Protein AF-A0A0C2R681-F1 (afdb_monomer_lite)

Structure (mmCIF, N/CA/C/O backbone):
data_AF-A0A0C2R681-F1
#
_entry.id   AF-A0A0C2R681-F1
#
loop_
_atom_site.group_PDB
_atom_site.id
_atom_site.type_symbol
_atom_site.label_atom_id
_atom_site.label_alt_id
_atom_site.label_comp_id
_atom_site.label_asym_id
_atom_site.label_entity_id
_atom_site.label_seq_id
_atom_site.pdbx_PDB_ins_code
_atom_site.Cartn_x
_atom_site.Cartn_y
_atom_site.Cartn_z
_atom_site.occupancy
_atom_site.B_iso_or_equiv
_atom_site.auth_seq_id
_atom_site.auth_comp_id
_atom_site.auth_asym_id
_atom_site.auth_atom_id
_atom_site.pdbx_PDB_model_num
ATOM 1 N N . MET A 1 1 ? -10.247 -1.858 26.050 1.00 58.28 1 MET A N 1
ATOM 2 C CA . MET A 1 1 ? -10.149 -2.094 24.588 1.00 58.28 1 MET A CA 1
ATOM 3 C C . MET A 1 1 ? -11.354 -2.918 24.162 1.00 58.28 1 MET A C 1
ATOM 5 O O . MET A 1 1 ? -11.674 -3.866 24.856 1.00 58.28 1 MET A O 1
ATOM 9 N N . ASN A 1 2 ? -12.060 -2.531 23.099 1.00 82.06 2 ASN A N 1
ATOM 10 C CA . ASN A 1 2 ? -13.277 -3.219 22.654 1.00 82.06 2 ASN A CA 1
ATOM 11 C C . ASN A 1 2 ? -12.881 -4.407 21.751 1.00 82.06 2 ASN A C 1
ATOM 13 O O . ASN A 1 2 ? -12.337 -4.172 20.669 1.00 82.06 2 ASN A O 1
ATOM 17 N N . GLU A 1 3 ? -13.092 -5.653 22.196 1.00 86.56 3 GLU A N 1
ATOM 18 C CA . GLU A 1 3 ? -12.672 -6.888 21.494 1.00 86.56 3 GLU A CA 1
ATOM 19 C C . GLU A 1 3 ? -13.114 -6.926 20.029 1.00 86.56 3 GLU A C 1
ATOM 21 O O . GLU A 1 3 ? -12.353 -7.335 19.152 1.00 86.56 3 GLU A O 1
ATOM 26 N N . TYR A 1 4 ? -14.312 -6.415 19.738 1.00 84.94 4 TYR A N 1
ATOM 27 C CA . TYR A 1 4 ? -14.830 -6.323 18.377 1.00 84.94 4 TYR A CA 1
ATOM 28 C C . TYR A 1 4 ? -13.929 -5.481 17.458 1.00 84.94 4 TYR A C 1
ATOM 30 O O . TYR A 1 4 ? -13.598 -5.890 16.344 1.00 84.94 4 TYR A O 1
ATOM 38 N N . LYS A 1 5 ? -13.452 -4.328 17.946 1.00 83.81 5 LYS A N 1
ATOM 39 C CA . LYS A 1 5 ? -12.541 -3.454 17.187 1.00 83.81 5 LYS A CA 1
ATOM 40 C C . LYS A 1 5 ? -11.175 -4.112 16.984 1.00 83.81 5 LYS A C 1
ATOM 42 O O . LYS A 1 5 ? -10.591 -3.984 15.911 1.00 83.81 5 LYS A O 1
ATOM 47 N N . ALA A 1 6 ? -10.686 -4.843 17.987 1.00 86.50 6 ALA A N 1
ATOM 48 C CA . ALA A 1 6 ? -9.439 -5.597 17.875 1.00 86.50 6 ALA A CA 1
ATOM 49 C C . ALA A 1 6 ? -9.545 -6.718 16.826 1.00 86.50 6 ALA A C 1
ATOM 51 O O . ALA A 1 6 ? -8.633 -6.890 16.017 1.00 86.50 6 ALA A O 1
ATOM 52 N N . LYS A 1 7 ? -10.686 -7.418 16.775 1.00 90.12 7 LYS A N 1
ATOM 53 C CA . LYS A 1 7 ? -10.967 -8.452 15.770 1.00 90.12 7 LYS A CA 1
ATOM 54 C C . LYS A 1 7 ? -10.972 -7.887 14.347 1.00 90.12 7 LYS A C 1
ATOM 56 O O . LYS A 1 7 ? -10.315 -8.454 13.476 1.00 90.12 7 LYS A O 1
ATOM 61 N N . LEU A 1 8 ? -11.653 -6.760 14.121 1.00 87.94 8 LEU A N 1
ATOM 62 C CA . LEU A 1 8 ? -11.669 -6.081 12.817 1.00 87.94 8 LEU A CA 1
ATOM 63 C C . LEU A 1 8 ? -10.270 -5.627 12.391 1.00 87.94 8 LEU A C 1
ATOM 65 O O . LEU A 1 8 ? -9.843 -5.894 11.271 1.00 87.94 8 LEU A O 1
ATOM 69 N N . LYS A 1 9 ? -9.515 -5.012 13.306 1.00 88.44 9 LYS A N 1
ATOM 70 C CA . LYS A 1 9 ? -8.127 -4.614 13.046 1.00 88.44 9 LYS A CA 1
ATOM 71 C C . LYS A 1 9 ? -7.256 -5.812 12.660 1.00 88.44 9 LYS A C 1
ATOM 73 O O . LYS A 1 9 ? -6.494 -5.731 11.701 1.00 88.44 9 LYS A O 1
ATOM 78 N N . GLY A 1 10 ? -7.3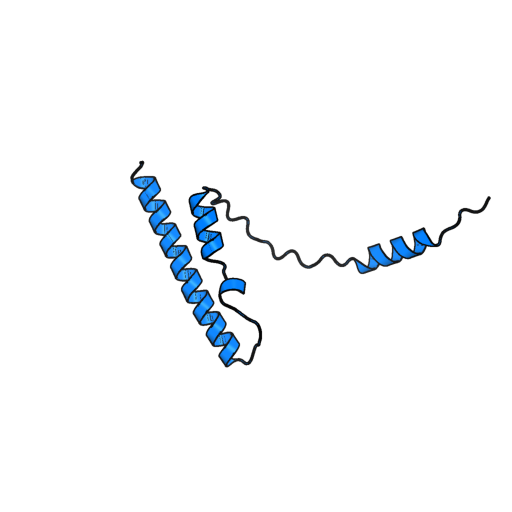95 -6.932 13.371 1.00 91.38 10 GLY A N 1
ATOM 79 C CA . GLY A 1 10 ? -6.697 -8.174 13.046 1.00 91.38 10 GLY A CA 1
ATOM 80 C C . GLY A 1 10 ? -7.049 -8.716 11.657 1.00 91.38 10 GLY A C 1
ATOM 81 O O . GLY A 1 10 ? -6.163 -9.197 10.957 1.00 91.38 10 GLY A O 1
ATOM 82 N N . ALA A 1 11 ? -8.312 -8.608 11.234 1.00 91.94 11 ALA A N 1
ATOM 83 C CA . ALA A 1 11 ? -8.730 -8.993 9.886 1.00 91.94 11 ALA A CA 1
ATOM 84 C C . ALA A 1 11 ? -8.067 -8.114 8.811 1.00 91.94 11 ALA A C 1
ATOM 86 O O . ALA A 1 11 ? -7.453 -8.648 7.890 1.00 91.94 11 ALA A O 1
ATOM 87 N N . HIS A 1 12 ? -8.084 -6.789 8.982 1.00 90.50 12 HIS A N 1
ATOM 88 C CA . HIS A 1 12 ? -7.434 -5.865 8.046 1.00 90.50 12 HIS A CA 1
ATOM 89 C C . HIS A 1 12 ? -5.917 -6.060 7.960 1.00 90.50 12 HIS A C 1
ATOM 91 O O . HIS A 1 12 ? -5.340 -5.949 6.881 1.00 90.50 12 HIS A O 1
ATOM 97 N N . LEU A 1 13 ? -5.253 -6.395 9.070 1.00 92.75 13 LEU A N 1
ATOM 98 C CA . LEU A 1 13 ? -3.826 -6.729 9.042 1.00 92.75 13 LEU A CA 1
ATOM 99 C C . LEU A 1 13 ? -3.544 -7.950 8.154 1.00 92.75 13 LEU A C 1
ATOM 101 O O . LEU A 1 13 ? -2.607 -7.907 7.360 1.00 92.75 13 LEU A O 1
ATOM 105 N N . ARG A 1 14 ? -4.387 -8.989 8.210 1.00 94.69 14 ARG A N 1
ATOM 106 C CA . ARG A 1 14 ? -4.252 -10.159 7.323 1.00 94.69 14 ARG A CA 1
ATOM 107 C C . ARG A 1 14 ? -4.504 -9.809 5.860 1.00 94.69 14 ARG A C 1
ATOM 109 O O . ARG A 1 14 ? -3.827 -10.336 4.985 1.00 94.69 14 ARG A O 1
ATOM 116 N N . GLU A 1 15 ? -5.461 -8.927 5.579 1.00 93.81 15 GLU A N 1
ATOM 117 C CA . GLU A 1 15 ? -5.700 -8.444 4.212 1.00 93.81 15 GLU A CA 1
ATOM 118 C C . GLU A 1 15 ? -4.466 -7.725 3.654 1.00 93.81 15 GLU A C 1
ATOM 120 O O . GLU A 1 15 ? -4.055 -7.995 2.526 1.00 93.81 15 GLU A O 1
ATOM 125 N N . ILE A 1 16 ? -3.833 -6.864 4.458 1.00 92.94 16 ILE A N 1
ATOM 126 C CA . ILE A 1 16 ? -2.583 -6.187 4.087 1.00 92.94 16 ILE A CA 1
ATOM 127 C C . ILE A 1 16 ? -1.481 -7.212 3.782 1.00 92.94 16 ILE A C 1
ATOM 129 O O . ILE A 1 16 ? -0.812 -7.087 2.755 1.00 92.94 16 ILE A O 1
ATOM 133 N N . ASP A 1 17 ? -1.313 -8.233 4.627 1.00 95.12 17 ASP A N 1
ATOM 134 C CA . ASP A 1 17 ? -0.318 -9.295 4.417 1.00 95.12 17 ASP A CA 1
ATOM 135 C C . ASP A 1 17 ? -0.573 -10.065 3.107 1.00 95.12 17 ASP A C 1
ATOM 137 O O . ASP A 1 17 ? 0.353 -10.325 2.330 1.00 95.12 17 ASP A O 1
ATOM 141 N N . ASN A 1 18 ? -1.837 -10.380 2.815 1.00 95.56 18 ASN A N 1
ATOM 142 C CA . ASN A 1 18 ? -2.225 -11.069 1.585 1.00 95.56 18 ASN A CA 1
ATOM 143 C C . ASN A 1 18 ? -1.873 -10.245 0.337 1.00 95.56 18 ASN A C 1
ATOM 145 O O . ASN A 1 18 ? -1.271 -10.771 -0.603 1.00 95.56 18 ASN A O 1
ATOM 149 N N . ILE A 1 19 ? -2.186 -8.946 0.336 1.00 94.19 19 ILE A N 1
ATOM 150 C CA . ILE A 1 19 ? -1.889 -8.054 -0.797 1.00 94.19 19 ILE A CA 1
ATOM 151 C C . ILE A 1 19 ? -0.373 -7.870 -0.968 1.00 94.19 19 ILE A C 1
ATOM 153 O O . ILE A 1 19 ? 0.126 -7.806 -2.098 1.00 94.19 19 ILE A O 1
ATOM 157 N N . GLU A 1 20 ? 0.384 -7.827 0.130 1.00 95.12 20 GLU A N 1
ATOM 158 C CA . GLU A 1 20 ? 1.848 -7.772 0.090 1.00 95.12 20 GLU A CA 1
ATOM 159 C C . GLU A 1 20 ? 2.432 -9.010 -0.609 1.00 95.12 20 GLU A C 1
ATOM 161 O O . GLU A 1 20 ? 3.291 -8.884 -1.489 1.00 95.12 20 GLU A O 1
ATOM 166 N N . ASN A 1 21 ? 1.926 -10.200 -0.280 1.00 95.88 21 ASN A N 1
ATOM 167 C CA . ASN A 1 21 ? 2.346 -11.450 -0.915 1.00 95.88 21 ASN A CA 1
ATOM 168 C C . ASN A 1 21 ? 1.975 -11.496 -2.403 1.00 95.88 21 ASN A C 1
ATOM 170 O O . ASN A 1 21 ? 2.814 -11.857 -3.233 1.00 95.88 21 ASN A O 1
ATOM 174 N N . MET A 1 22 ? 0.772 -11.043 -2.767 1.00 94.94 22 MET A N 1
ATOM 175 C CA . MET A 1 22 ? 0.371 -10.907 -4.173 1.00 94.94 22 MET A CA 1
ATOM 176 C C . MET A 1 22 ? 1.294 -9.951 -4.938 1.00 94.94 22 MET A C 1
ATOM 178 O O . MET A 1 22 ? 1.705 -10.239 -6.061 1.00 94.94 22 MET A O 1
ATOM 182 N N . SER A 1 23 ? 1.674 -8.835 -4.315 1.00 92.69 23 SER A N 1
ATOM 183 C CA . SER A 1 23 ? 2.566 -7.835 -4.912 1.00 92.69 23 SER A CA 1
ATOM 184 C C . SER A 1 23 ? 3.982 -8.372 -5.122 1.00 92.69 23 SER A C 1
ATOM 186 O O . SER A 1 23 ? 4.606 -8.082 -6.144 1.00 92.69 23 SER A O 1
ATOM 188 N N . LYS A 1 24 ? 4.486 -9.203 -4.201 1.00 93.50 24 LYS A N 1
ATOM 189 C CA . LYS A 1 24 ? 5.750 -9.938 -4.386 1.00 93.50 24 LYS A CA 1
ATOM 190 C C . LYS A 1 24 ? 5.657 -10.914 -5.561 1.00 93.50 24 LYS A C 1
ATOM 192 O O . LYS A 1 24 ? 6.549 -10.913 -6.406 1.00 93.50 24 LYS A O 1
ATOM 197 N N . GLY A 1 25 ? 4.564 -11.671 -5.670 1.00 94.31 25 GLY A N 1
ATOM 198 C CA . GLY A 1 25 ? 4.324 -12.564 -6.811 1.00 94.31 25 GLY A CA 1
ATOM 199 C C . GLY A 1 25 ? 4.277 -11.816 -8.150 1.00 94.31 25 GLY A C 1
ATOM 200 O O . GLY A 1 25 ? 4.953 -12.190 -9.106 1.00 94.31 25 GLY A O 1
ATOM 201 N N . ALA A 1 26 ? 3.562 -10.691 -8.207 1.00 91.44 26 ALA A N 1
ATOM 202 C CA . ALA A 1 26 ? 3.503 -9.838 -9.394 1.00 91.44 26 ALA A CA 1
ATOM 203 C C . ALA A 1 26 ? 4.873 -9.239 -9.764 1.00 91.44 26 ALA A C 1
ATOM 205 O O . ALA A 1 26 ? 5.214 -9.168 -10.946 1.00 91.44 26 ALA A O 1
ATOM 206 N N . MET A 1 27 ? 5.685 -8.857 -8.772 1.00 92.19 27 MET A N 1
ATOM 207 C CA . MET A 1 27 ? 7.067 -8.423 -8.994 1.00 92.19 27 MET A CA 1
ATOM 208 C C . MET A 1 27 ? 7.909 -9.538 -9.625 1.00 92.19 27 MET A C 1
ATOM 210 O O . MET A 1 27 ? 8.617 -9.279 -10.595 1.00 92.19 27 MET A O 1
ATOM 214 N N . MET A 1 28 ? 7.817 -10.769 -9.115 1.00 92.25 28 MET A N 1
ATOM 215 C CA . MET A 1 28 ? 8.542 -11.914 -9.677 1.00 92.25 28 MET A CA 1
ATOM 216 C C . MET A 1 28 ? 8.115 -12.200 -11.121 1.00 92.25 28 MET A C 1
ATOM 218 O O . MET A 1 28 ? 8.972 -12.382 -11.982 1.00 92.25 28 MET A O 1
ATOM 222 N N . ASN A 1 29 ? 6.814 -12.130 -11.415 1.00 93.00 29 ASN A N 1
ATOM 223 C CA . ASN A 1 29 ? 6.305 -12.258 -12.782 1.00 93.00 29 ASN A CA 1
ATOM 224 C C . ASN A 1 29 ? 6.836 -11.151 -13.708 1.00 93.00 29 ASN A C 1
ATOM 226 O O . ASN A 1 29 ? 7.210 -11.421 -14.848 1.00 93.00 29 ASN A O 1
ATOM 230 N N . ALA A 1 30 ? 6.915 -9.905 -13.230 1.00 89.69 30 ALA A N 1
ATOM 231 C CA . ALA A 1 30 ? 7.485 -8.801 -14.002 1.00 89.69 30 ALA A CA 1
ATOM 232 C C . ALA A 1 30 ? 8.982 -9.010 -14.293 1.00 89.69 30 ALA A C 1
ATOM 234 O O . ALA A 1 30 ? 9.427 -8.739 -15.410 1.00 89.69 30 ALA A O 1
ATOM 235 N N . ILE A 1 31 ? 9.736 -9.529 -13.317 1.00 88.50 31 ILE A N 1
ATOM 236 C CA . ILE A 1 31 ? 11.152 -9.890 -13.480 1.00 88.50 31 ILE A CA 1
ATOM 237 C C . ILE A 1 31 ? 11.304 -11.006 -14.518 1.00 88.50 31 ILE A C 1
ATOM 239 O O . ILE A 1 31 ? 12.120 -10.867 -15.425 1.00 88.50 31 ILE A O 1
ATOM 243 N N . ALA A 1 32 ? 10.483 -12.058 -14.442 1.00 90.81 32 ALA A N 1
ATOM 244 C CA . ALA A 1 32 ? 10.476 -13.145 -15.424 1.00 90.81 32 ALA A CA 1
ATOM 245 C C . ALA A 1 32 ? 10.154 -12.644 -16.845 1.00 90.81 32 ALA A C 1
ATOM 247 O O . ALA A 1 32 ? 10.716 -13.126 -17.823 1.00 90.81 32 ALA A O 1
ATOM 248 N N . ALA A 1 33 ? 9.308 -11.617 -16.959 1.00 92.69 33 ALA A N 1
ATOM 249 C CA . ALA A 1 33 ? 8.989 -10.944 -18.217 1.00 92.69 33 ALA A CA 1
ATOM 250 C C . ALA A 1 33 ? 10.028 -9.884 -18.653 1.00 92.69 33 ALA A C 1
ATOM 252 O O . ALA A 1 33 ? 9.729 -9.063 -19.522 1.00 92.69 33 ALA A O 1
ATOM 253 N N . ASN A 1 34 ? 11.222 -9.843 -18.045 1.00 87.19 34 ASN A N 1
ATOM 254 C CA . ASN A 1 34 ? 12.286 -8.859 -18.304 1.00 87.19 34 ASN A CA 1
ATOM 255 C C . ASN A 1 34 ? 11.875 -7.380 -18.122 1.00 87.19 34 ASN A C 1
ATOM 257 O O . ASN A 1 34 ? 12.565 -6.467 -18.590 1.00 87.19 34 ASN A O 1
ATOM 261 N N . LYS A 1 35 ? 10.780 -7.101 -17.402 1.00 82.88 35 LYS A N 1
ATOM 262 C CA . LYS A 1 35 ? 10.361 -5.729 -17.082 1.00 82.88 35 LYS A CA 1
ATOM 263 C C . LYS A 1 35 ? 11.179 -5.200 -15.905 1.00 82.88 35 LYS A C 1
ATOM 265 O O . LYS A 1 35 ? 10.991 -5.600 -14.757 1.00 82.88 35 LYS A O 1
ATOM 270 N N . LYS A 1 36 ? 12.081 -4.257 -16.182 1.00 83.81 36 LYS A N 1
ATOM 271 C CA . LYS A 1 36 ? 12.952 -3.640 -15.168 1.00 83.81 36 LYS A CA 1
ATOM 272 C C . LYS A 1 36 ? 12.195 -2.636 -14.290 1.00 83.81 36 LYS A C 1
ATOM 274 O O . LYS A 1 36 ? 11.238 -2.000 -14.719 1.00 83.81 36 LYS A O 1
ATOM 279 N N . GLY A 1 37 ? 12.663 -2.458 -13.054 1.00 81.31 37 GLY A N 1
ATOM 280 C CA . GLY A 1 37 ? 12.270 -1.336 -12.189 1.00 81.31 37 GLY A CA 1
ATOM 281 C C . GLY A 1 37 ? 10.958 -1.491 -11.410 1.00 81.31 37 GLY A C 1
ATOM 282 O O . GLY A 1 37 ? 10.594 -0.566 -10.673 1.00 81.31 37 GLY A O 1
ATOM 283 N N . THR A 1 38 ? 10.272 -2.632 -11.520 1.00 83.62 38 THR A N 1
ATOM 284 C CA . THR A 1 38 ? 9.099 -2.955 -10.691 1.00 83.62 38 THR A CA 1
ATOM 285 C C . THR A 1 38 ? 9.564 -3.496 -9.341 1.00 83.62 38 THR A C 1
ATOM 287 O O . THR A 1 38 ? 10.361 -4.425 -9.292 1.00 83.62 38 THR A O 1
ATOM 290 N N . THR A 1 39 ? 9.075 -2.926 -8.240 1.00 87.56 39 THR A N 1
ATOM 291 C CA . THR A 1 39 ? 9.328 -3.429 -6.881 1.00 87.56 39 THR A CA 1
ATOM 292 C C . THR A 1 39 ? 8.001 -3.714 -6.194 1.00 87.56 39 THR A C 1
ATOM 294 O O . THR A 1 39 ? 7.017 -3.023 -6.454 1.00 87.56 39 THR A O 1
ATOM 297 N N . ALA A 1 40 ? 7.963 -4.689 -5.282 1.00 86.38 40 ALA A N 1
ATOM 298 C CA . ALA A 1 40 ? 6.746 -5.013 -4.534 1.00 86.38 40 ALA A CA 1
ATOM 299 C C . ALA A 1 40 ? 6.158 -3.772 -3.837 1.00 86.38 40 ALA A C 1
ATOM 301 O O . ALA A 1 40 ? 4.961 -3.541 -3.916 1.00 86.38 40 ALA A O 1
ATOM 302 N N . LYS A 1 41 ? 7.015 -2.901 -3.280 1.00 88.31 41 LYS A N 1
ATOM 303 C CA . LYS A 1 41 ? 6.609 -1.629 -2.658 1.00 88.31 41 LYS A CA 1
ATOM 304 C C . LYS A 1 41 ? 5.945 -0.642 -3.631 1.00 88.31 41 LYS A C 1
ATOM 306 O O . LYS A 1 41 ? 5.071 0.111 -3.218 1.00 88.31 41 LYS A O 1
ATOM 311 N N . LYS A 1 42 ? 6.353 -0.623 -4.909 1.00 88.19 42 LYS A N 1
ATOM 312 C CA . LYS A 1 42 ? 5.703 0.201 -5.948 1.00 88.19 42 LYS A CA 1
ATOM 313 C C . LYS A 1 42 ? 4.321 -0.332 -6.329 1.00 88.19 42 LYS A C 1
ATOM 315 O O . LYS A 1 42 ? 3.493 0.449 -6.778 1.00 88.19 42 LYS A O 1
ATOM 320 N N . LEU A 1 43 ? 4.096 -1.637 -6.173 1.00 88.94 43 LEU A N 1
ATOM 321 C CA . LEU A 1 43 ? 2.799 -2.273 -6.408 1.00 88.94 43 LEU A CA 1
ATOM 322 C C . LEU A 1 43 ? 1.879 -2.113 -5.189 1.00 88.94 43 LEU A C 1
ATOM 324 O O . LEU A 1 43 ? 0.708 -1.785 -5.347 1.0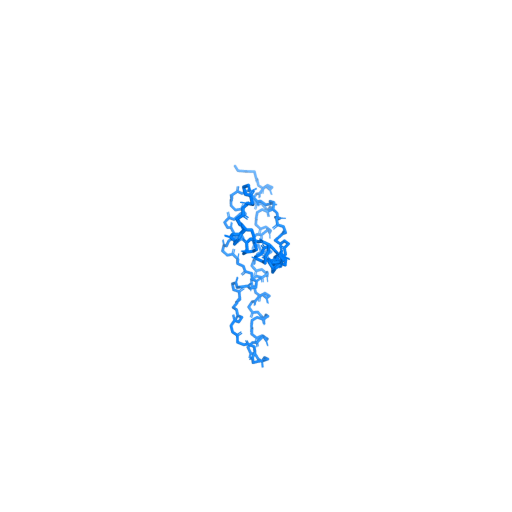0 88.94 43 LEU A O 1
ATOM 328 N N . PHE A 1 44 ? 2.421 -2.279 -3.981 1.00 92.69 44 PHE A N 1
ATOM 329 C CA . PHE A 1 44 ? 1.708 -2.082 -2.725 1.00 92.69 44 PHE A CA 1
ATOM 330 C C . PHE A 1 44 ? 2.667 -1.746 -1.574 1.00 92.69 44 PHE A C 1
ATOM 332 O O . PHE A 1 44 ? 3.571 -2.516 -1.243 1.00 92.69 44 PHE A O 1
ATOM 339 N N . ASP A 1 45 ? 2.446 -0.606 -0.916 1.00 92.88 45 ASP A N 1
ATOM 340 C CA . ASP A 1 45 ? 3.204 -0.205 0.273 1.00 92.88 45 ASP A CA 1
ATOM 341 C C . ASP A 1 45 ? 2.504 -0.693 1.552 1.00 92.88 45 ASP A C 1
ATOM 343 O O . ASP A 1 45 ? 1.729 0.028 2.189 1.00 92.88 45 ASP A O 1
ATOM 347 N N . ALA A 1 46 ? 2.794 -1.939 1.933 1.00 93.56 46 ALA A N 1
ATOM 348 C CA . ALA A 1 46 ? 2.223 -2.570 3.121 1.00 93.56 46 ALA A CA 1
ATOM 349 C C . ALA A 1 46 ? 2.577 -1.824 4.420 1.00 93.56 46 ALA A C 1
ATOM 351 O O . ALA A 1 46 ? 1.758 -1.746 5.334 1.00 93.56 46 ALA A O 1
ATOM 352 N N . GLN A 1 47 ? 3.772 -1.227 4.511 1.00 92.81 47 GLN A N 1
ATOM 353 C CA . GLN A 1 47 ? 4.169 -0.454 5.693 1.00 92.81 47 GLN A CA 1
ATOM 354 C C . GLN A 1 47 ? 3.310 0.797 5.847 1.00 92.81 47 GLN A C 1
ATOM 356 O O . GLN A 1 47 ? 2.865 1.109 6.955 1.00 92.81 47 GLN A O 1
ATOM 361 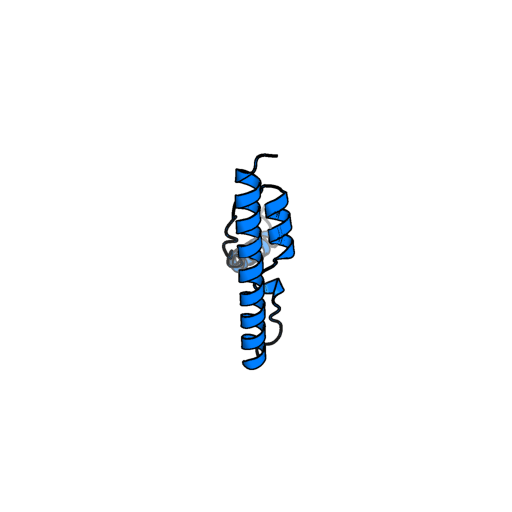N N . LYS A 1 48 ? 3.053 1.504 4.741 1.00 91.62 48 LYS A N 1
ATOM 362 C CA . LYS A 1 48 ? 2.133 2.641 4.738 1.00 91.62 48 LYS A CA 1
ATOM 363 C C . LYS A 1 48 ? 0.718 2.197 5.113 1.00 91.62 48 LYS A C 1
ATOM 365 O O . LYS A 1 48 ? 0.123 2.820 5.985 1.00 91.62 48 LYS A O 1
ATOM 370 N N . ALA A 1 49 ? 0.220 1.101 4.538 1.00 90.25 49 ALA A N 1
ATOM 371 C CA . ALA A 1 49 ? -1.113 0.576 4.842 1.00 90.25 49 ALA A CA 1
ATOM 372 C C . ALA A 1 49 ? -1.295 0.243 6.336 1.00 90.25 49 ALA A C 1
ATOM 374 O O . ALA A 1 49 ? -2.290 0.645 6.934 1.00 90.25 49 ALA A O 1
ATOM 375 N N . ARG A 1 50 ? -0.303 -0.402 6.973 1.00 91.62 50 ARG A N 1
ATOM 376 C CA . ARG A 1 50 ? -0.322 -0.665 8.426 1.00 91.62 50 ARG A CA 1
ATOM 377 C C . ARG A 1 50 ? -0.373 0.633 9.235 1.00 91.62 50 ARG A C 1
ATOM 379 O O . ARG A 1 50 ? -1.149 0.728 10.177 1.00 91.62 50 ARG A O 1
ATOM 386 N N . ARG A 1 51 ? 0.416 1.649 8.862 1.00 91.44 51 ARG A N 1
ATOM 387 C CA . ARG A 1 51 ? 0.416 2.951 9.560 1.00 91.44 51 ARG A CA 1
ATOM 388 C C . ARG A 1 51 ? -0.924 3.677 9.447 1.00 91.44 51 ARG A C 1
ATOM 390 O O . ARG A 1 51 ? -1.349 4.283 10.422 1.00 91.44 51 ARG A O 1
ATOM 397 N N . GLU A 1 52 ? -1.573 3.633 8.288 1.00 87.06 52 GLU A N 1
ATOM 398 C CA . GLU A 1 52 ? -2.900 4.240 8.103 1.00 87.06 52 GLU A CA 1
ATOM 399 C C . GLU A 1 52 ? -3.982 3.477 8.887 1.00 87.06 52 GLU A C 1
ATOM 401 O O . GLU A 1 52 ? -4.832 4.089 9.534 1.00 87.06 52 GLU A O 1
ATOM 406 N N . LEU A 1 53 ? -3.890 2.143 8.943 1.00 86.88 53 LEU A N 1
ATOM 407 C CA . LEU A 1 53 ? -4.761 1.323 9.787 1.00 86.88 53 LEU A CA 1
ATOM 408 C C . LEU A 1 53 ? -4.631 1.690 11.276 1.00 86.88 53 LEU A C 1
ATOM 410 O O . LEU A 1 53 ? -5.639 1.828 11.967 1.00 86.88 53 LEU A O 1
ATOM 414 N N . GLU A 1 54 ? -3.404 1.888 11.768 1.00 86.62 54 GLU A N 1
ATOM 415 C CA . GLU A 1 54 ? -3.142 2.321 13.151 1.00 86.62 54 GLU A CA 1
ATOM 416 C C . GLU A 1 54 ? -3.694 3.718 13.455 1.00 86.62 54 GLU A C 1
ATOM 418 O O . GLU A 1 54 ? -4.218 3.958 14.541 1.00 86.62 54 GLU A O 1
ATOM 423 N N . LYS A 1 55 ? -3.618 4.638 12.490 1.00 86.25 55 LYS A N 1
ATOM 424 C CA . LYS A 1 55 ? -4.137 6.007 12.630 1.00 86.25 55 LYS A CA 1
ATOM 425 C C . LYS A 1 55 ? -5.666 6.086 12.615 1.00 86.25 55 LYS A C 1
ATOM 427 O O . LYS A 1 55 ? -6.213 7.162 12.840 1.00 86.25 55 LYS A O 1
ATOM 432 N N . GLY A 1 56 ? -6.361 4.985 12.319 1.00 73.88 56 GLY A N 1
ATOM 433 C CA . GLY A 1 56 ? -7.811 4.986 12.122 1.00 73.88 56 GLY A CA 1
ATOM 434 C C . GLY A 1 56 ? -8.248 5.693 10.835 1.00 73.88 56 GLY A C 1
ATOM 435 O O . GLY A 1 56 ? -9.443 5.869 10.613 1.00 73.88 56 GLY A O 1
ATOM 436 N N . SER A 1 57 ? -7.306 6.054 9.956 1.00 61.84 57 SER A N 1
ATOM 437 C CA . SER A 1 57 ? -7.550 6.649 8.639 1.00 61.84 57 SER A CA 1
ATOM 438 C C . SER A 1 57 ? -7.870 5.578 7.594 1.00 61.84 57 SER A C 1
ATOM 440 O O . SER A 1 57 ? -7.474 5.680 6.437 1.00 61.84 57 SER A O 1
ATOM 442 N N . LEU A 1 58 ? -8.678 4.581 7.972 1.00 55.03 58 LEU A N 1
ATOM 443 C CA . LEU A 1 58 ? -9.281 3.580 7.079 1.00 55.03 58 LEU A CA 1
ATOM 444 C C . LEU A 1 58 ? -10.291 4.202 6.090 1.00 55.03 58 LEU A C 1
ATOM 446 O O . LEU A 1 58 ? -11.178 3.533 5.570 1.00 55.03 58 LEU A O 1
ATOM 450 N N . GLN A 1 59 ? -10.161 5.493 5.787 1.00 51.84 59 GLN A N 1
ATOM 451 C CA . GLN A 1 59 ? -10.595 5.997 4.504 1.00 51.84 59 GLN A CA 1
ATOM 452 C C . GLN A 1 59 ? -9.593 5.434 3.502 1.00 51.84 59 GLN A C 1
ATOM 454 O O . GLN A 1 59 ? -8.490 5.955 3.341 1.00 51.84 59 GLN A O 1
ATOM 459 N N . TYR A 1 60 ? -9.962 4.328 2.851 1.00 49.00 60 TYR A N 1
ATOM 460 C CA . TYR A 1 60 ? -9.363 3.942 1.582 1.00 49.00 60 TYR A CA 1
ATOM 461 C C . TYR A 1 60 ? -9.595 5.103 0.616 1.00 49.00 60 TYR A C 1
ATOM 463 O O . TYR A 1 60 ? -10.536 5.096 -0.176 1.00 49.00 60 TYR A O 1
ATOM 471 N N . THR A 1 61 ? -8.756 6.133 0.685 1.00 49.31 61 THR A N 1
ATOM 472 C CA . THR A 1 61 ? -8.652 7.117 -0.373 1.00 49.31 61 THR A CA 1
ATOM 473 C C . THR A 1 61 ? -8.068 6.322 -1.517 1.00 49.31 61 THR A C 1
ATOM 475 O O . THR A 1 61 ? -6.852 6.138 -1.594 1.00 49.31 61 THR A O 1
ATOM 478 N N . ARG A 1 62 ? -8.948 5.742 -2.344 1.00 45.53 62 ARG A N 1
ATOM 479 C CA . ARG A 1 62 ? -8.595 5.188 -3.644 1.00 45.53 62 ARG A CA 1
ATOM 480 C C . ARG A 1 62 ? -7.676 6.235 -4.247 1.00 45.53 62 ARG A C 1
ATOM 482 O O . ARG A 1 62 ? -8.115 7.348 -4.528 1.00 45.53 62 ARG A O 1
ATOM 489 N N . GLN A 1 63 ? -6.384 5.928 -4.331 1.00 52.62 63 GLN A N 1
ATOM 490 C CA . GLN A 1 63 ? -5.474 6.757 -5.091 1.00 52.62 63 GLN A CA 1
ATOM 491 C C . GLN A 1 63 ? -5.918 6.546 -6.527 1.00 52.62 63 GLN A C 1
ATOM 493 O O . GLN A 1 63 ? -5.474 5.622 -7.201 1.00 52.62 63 GLN A O 1
ATOM 498 N N . GLU A 1 64 ? -6.894 7.342 -6.959 1.00 48.59 64 GLU A N 1
ATOM 499 C CA . GLU A 1 64 ? -7.167 7.515 -8.367 1.00 48.59 64 GLU A CA 1
ATOM 500 C C . GLU A 1 64 ? -5.816 7.854 -8.972 1.00 48.59 64 GLU A C 1
ATOM 502 O O . GLU A 1 64 ? -5.146 8.794 -8.527 1.00 48.59 64 GLU A O 1
ATOM 507 N N . VAL A 1 65 ? -5.361 7.016 -9.901 1.00 52.88 65 VAL A N 1
ATOM 508 C CA . VAL A 1 65 ? -4.168 7.296 -10.686 1.00 52.88 65 VAL A CA 1
ATOM 509 C C . VAL A 1 65 ? -4.516 8.555 -11.469 1.00 52.88 65 VAL A C 1
ATOM 511 O O . VAL A 1 65 ? -5.096 8.483 -12.549 1.00 52.88 65 VAL A O 1
ATOM 514 N N . LYS A 1 66 ? -4.270 9.727 -10.872 1.00 56.34 66 LYS A N 1
ATOM 515 C CA . LYS A 1 66 ? -4.457 11.010 -11.532 1.00 56.34 66 LYS A CA 1
ATOM 516 C C . LYS A 1 66 ? -3.491 10.973 -12.697 1.00 56.34 66 LYS A C 1
ATOM 518 O O . LYS A 1 66 ? -2.280 11.060 -12.493 1.00 56.34 66 LYS A O 1
ATOM 523 N N . GLN A 1 67 ? -4.019 10.762 -13.899 1.00 61.00 67 GLN A N 1
ATOM 524 C CA . GLN A 1 67 ? -3.216 10.883 -15.103 1.00 61.00 67 GLN A CA 1
ATOM 525 C C . GLN A 1 67 ? -2.518 12.248 -15.037 1.00 61.00 67 GLN A C 1
ATOM 527 O O . GLN A 1 67 ? -3.158 13.229 -14.630 1.00 61.00 67 GLN A O 1
ATOM 532 N N . PRO A 1 68 ? -1.208 12.325 -15.323 1.00 68.31 68 PRO A N 1
ATOM 533 C CA . PRO A 1 68 ? -0.495 13.587 -15.241 1.00 68.31 68 PRO A CA 1
ATOM 534 C C . PRO A 1 68 ? -1.218 14.605 -16.125 1.00 68.31 68 PRO A C 1
ATOM 536 O O . PRO A 1 68 ? -1.427 14.369 -17.310 1.00 68.31 68 PRO A O 1
ATOM 539 N N . MET A 1 69 ? -1.659 15.710 -15.521 1.00 70.00 69 MET A N 1
ATOM 540 C CA . MET A 1 69 ? -2.385 16.760 -16.230 1.00 70.00 69 MET A CA 1
ATOM 541 C C . MET A 1 69 ? -1.494 17.291 -17.365 1.00 70.00 69 MET A C 1
ATOM 543 O O . MET A 1 69 ? -0.369 17.718 -17.095 1.00 70.00 69 MET A O 1
ATOM 547 N N . ASP A 1 70 ? -1.965 17.261 -18.615 1.00 80.81 70 ASP A N 1
ATOM 548 C CA . ASP A 1 70 ? -1.210 17.780 -19.759 1.00 80.81 70 ASP A CA 1
ATOM 549 C C . ASP A 1 70 ? -1.110 19.315 -19.680 1.00 80.81 70 ASP A C 1
ATOM 551 O O . ASP A 1 70 ? -2.063 20.053 -19.937 1.00 80.81 70 ASP A O 1
ATOM 555 N N . LYS A 1 71 ? 0.077 19.805 -19.307 1.00 84.38 71 LYS A N 1
ATOM 556 C CA . LYS A 1 71 ? 0.376 21.237 -19.137 1.00 84.38 71 LYS A CA 1
ATOM 557 C C . LYS A 1 71 ? 0.846 21.916 -20.425 1.00 84.38 71 LYS A C 1
ATOM 559 O O . LYS A 1 71 ? 1.199 23.095 -20.391 1.00 84.38 71 LYS A O 1
ATOM 564 N N . THR A 1 72 ? 0.857 21.226 -21.565 1.00 89.00 72 THR A N 1
ATOM 565 C CA . THR A 1 72 ? 1.447 21.742 -22.814 1.00 89.00 72 THR A CA 1
ATOM 566 C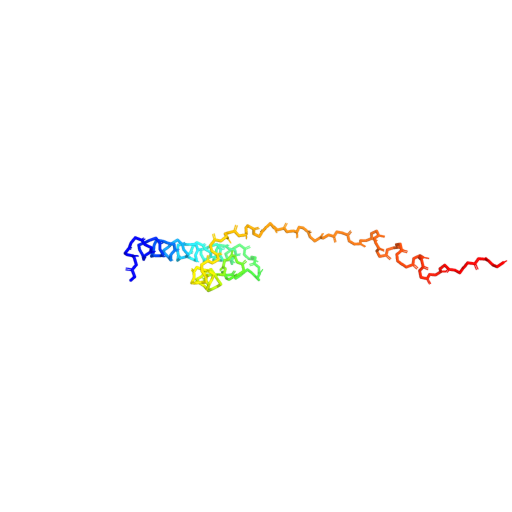 C . THR A 1 72 ? 0.765 23.024 -23.293 1.00 89.00 72 THR A C 1
ATOM 568 O O . THR A 1 72 ? 1.430 23.962 -23.738 1.00 89.00 72 THR A O 1
ATOM 571 N N . ARG A 1 73 ? -0.568 23.103 -23.178 1.00 83.94 73 ARG A N 1
ATOM 572 C CA . ARG A 1 73 ? -1.343 24.315 -23.505 1.00 83.94 73 ARG A CA 1
ATOM 573 C C . ARG A 1 73 ? -1.059 25.464 -22.535 1.00 83.94 73 ARG A C 1
ATOM 575 O O . ARG A 1 73 ? -0.831 26.586 -22.976 1.00 83.94 73 ARG A O 1
ATOM 582 N N . TYR A 1 74 ? -1.017 25.165 -21.238 1.00 87.69 74 TYR A N 1
ATOM 583 C CA . TYR A 1 74 ? -0.726 26.144 -20.189 1.00 87.69 74 TYR A CA 1
ATOM 584 C C . TYR A 1 74 ? 0.662 26.775 -20.365 1.00 87.69 74 TYR A C 1
ATOM 586 O O . TYR A 1 74 ? 0.796 27.996 -20.350 1.00 87.69 74 TYR A O 1
ATOM 594 N N . ASN A 1 75 ? 1.683 25.953 -20.617 1.00 91.44 75 ASN A N 1
ATOM 595 C CA . ASN A 1 75 ? 3.053 26.428 -20.807 1.00 91.44 75 ASN A CA 1
ATOM 596 C C . ASN A 1 75 ? 3.190 27.313 -22.057 1.00 91.44 75 ASN A C 1
ATOM 598 O O . ASN A 1 75 ? 3.861 28.340 -22.003 1.00 91.44 75 ASN A O 1
ATOM 602 N N . ARG A 1 76 ? 2.511 26.965 -23.163 1.00 89.06 76 ARG A N 1
ATOM 603 C CA . ARG A 1 76 ? 2.485 27.798 -24.379 1.00 89.06 76 ARG A CA 1
ATOM 604 C C . ARG A 1 76 ? 1.874 29.173 -24.127 1.00 89.06 76 ARG A C 1
ATOM 606 O O . ARG A 1 76 ? 2.462 30.175 -24.517 1.00 89.06 76 ARG A O 1
ATOM 613 N N . MET A 1 77 ? 0.730 29.220 -23.446 1.00 85.50 77 MET A N 1
ATOM 614 C CA . MET A 1 77 ? 0.060 30.480 -23.118 1.00 85.50 77 MET A CA 1
ATOM 615 C C . MET A 1 77 ? 0.907 31.339 -22.176 1.00 85.50 77 MET A C 1
ATOM 617 O O . MET A 1 77 ? 1.068 32.531 -22.417 1.00 85.50 77 MET A O 1
ATOM 621 N N . LYS A 1 78 ? 1.511 30.728 -21.148 1.00 88.31 78 LYS A N 1
ATOM 622 C CA . LYS A 1 78 ? 2.411 31.423 -20.221 1.00 88.31 78 LYS A CA 1
ATOM 623 C C . LYS A 1 78 ? 3.594 32.062 -20.953 1.00 88.31 78 LYS A C 1
ATOM 625 O O . LYS A 1 78 ? 3.916 33.215 -20.686 1.00 88.31 78 LYS A O 1
ATOM 630 N N . ASN A 1 79 ? 4.206 31.339 -21.889 1.00 89.62 79 ASN A N 1
ATOM 631 C CA . ASN A 1 79 ? 5.313 31.869 -22.683 1.00 89.62 79 ASN A CA 1
ATOM 632 C C . ASN A 1 79 ? 4.862 33.027 -23.586 1.00 89.62 79 ASN A C 1
ATOM 634 O O . ASN A 1 79 ? 5.544 34.043 -23.635 1.00 89.62 79 ASN A O 1
ATOM 638 N N . ALA A 1 80 ? 3.696 32.910 -24.233 1.00 86.12 80 ALA A N 1
ATOM 639 C CA . ALA A 1 80 ? 3.144 33.967 -25.086 1.00 86.12 80 ALA A CA 1
ATOM 640 C C . ALA A 1 80 ? 2.769 35.238 -24.303 1.00 86.12 80 ALA A C 1
ATOM 642 O O . ALA A 1 80 ? 3.010 36.346 -24.773 1.00 86.12 80 ALA A O 1
ATOM 643 N N . MET A 1 81 ? 2.218 35.092 -23.092 1.00 81.69 81 MET A N 1
ATOM 644 C CA . MET A 1 81 ? 1.929 36.231 -22.211 1.00 81.69 81 MET A CA 1
ATOM 645 C C . MET A 1 81 ? 3.207 36.874 -21.673 1.00 81.69 81 MET A C 1
ATOM 647 O O . MET A 1 81 ? 3.261 38.090 -21.536 1.00 81.69 81 MET A O 1
ATOM 651 N N . SER A 1 82 ? 4.249 36.082 -21.399 1.00 82.81 82 SER A N 1
ATO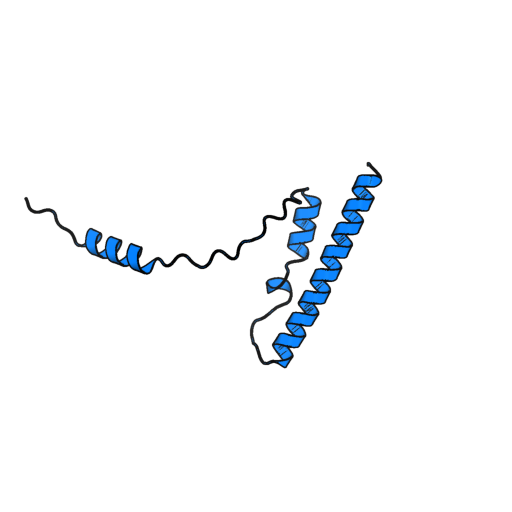M 652 C CA . SER A 1 82 ? 5.536 36.611 -20.936 1.00 82.81 82 SER A CA 1
ATOM 653 C C . SER A 1 82 ? 6.226 37.500 -21.974 1.00 82.81 82 SER A C 1
ATOM 655 O O . SER A 1 82 ? 7.036 38.338 -21.592 1.00 82.81 82 SER A O 1
ATOM 657 N N . SER A 1 83 ? 5.943 37.307 -23.264 1.00 79.19 83 SER A N 1
ATOM 658 C CA . SER A 1 83 ? 6.496 38.112 -24.357 1.00 79.19 83 SER A CA 1
ATOM 659 C C . SER A 1 83 ? 5.572 39.247 -24.810 1.00 79.19 83 SER A C 1
ATOM 661 O O . SER A 1 83 ? 5.889 39.932 -25.778 1.00 79.19 83 SER A O 1
ATOM 663 N N . TYR A 1 84 ? 4.417 39.435 -24.168 1.00 78.25 84 TYR A N 1
ATOM 664 C CA . TYR A 1 84 ? 3.434 40.430 -24.583 1.00 78.25 84 TYR A CA 1
ATOM 665 C C . TYR A 1 84 ? 3.738 41.793 -23.946 1.00 78.25 84 TYR A C 1
ATOM 667 O O . TYR A 1 84 ? 3.609 41.961 -22.734 1.00 78.25 84 TYR A O 1
ATOM 675 N N . GLN A 1 85 ? 4.132 42.776 -24.758 1.00 73.25 85 GLN A N 1
ATOM 676 C CA . GLN A 1 85 ? 4.174 44.185 -24.361 1.00 73.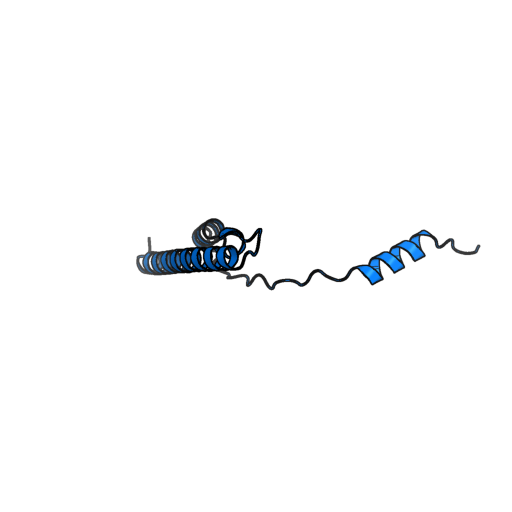25 85 GLN A CA 1
ATOM 677 C C . GLN A 1 85 ? 2.901 44.877 -24.855 1.00 73.25 85 GLN A C 1
ATOM 679 O O . GLN A 1 85 ? 2.571 44.806 -26.037 1.00 73.25 85 GLN A O 1
ATOM 684 N N . MET A 1 86 ? 2.178 45.523 -23.937 1.00 68.25 86 MET A N 1
ATOM 685 C CA . MET A 1 86 ? 0.975 46.290 -24.265 1.00 68.25 86 MET A CA 1
ATOM 686 C C . MET A 1 86 ? 1.366 47.502 -25.126 1.00 68.25 86 MET A C 1
ATOM 688 O O . MET A 1 86 ? 2.296 48.217 -24.743 1.00 68.25 86 MET A O 1
ATOM 692 N N . PRO A 1 87 ? 0.688 47.751 -26.258 1.00 69.56 87 PRO A N 1
ATOM 693 C CA . PRO A 1 87 ? 0.885 48.984 -27.010 1.00 69.56 87 PRO A CA 1
ATOM 694 C C . PRO A 1 87 ? 0.429 50.184 -26.164 1.00 69.56 87 PRO A C 1
ATOM 696 O O . PRO A 1 87 ? -0.608 50.099 -25.501 1.00 69.56 87 PRO A O 1
ATOM 699 N N . GLN A 1 88 ? 1.230 51.256 -26.159 1.00 56.59 88 GLN A N 1
ATOM 700 C CA . GLN A 1 88 ? 0.893 52.549 -25.547 1.00 56.59 88 GLN A CA 1
ATOM 701 C C . GLN A 1 88 ? 0.179 53.456 -26.543 1.00 56.59 88 GLN A C 1
ATOM 703 O O . GLN A 1 88 ? 0.571 53.420 -27.733 1.00 56.59 88 GLN A O 1
#

Secondary structure (DSSP, 8-state):
--HHHHHHHHHHHHHHHHHHHHHHHHHHHHHHTT-TT--HHHH--HHHHHHHHHTT----------PPP--HHHHHHHHHHHT-PPP-

Radius of gyration: 22.67 Å; chains: 1; bounding box: 28×66×52 Å

Organism: NCBI:txid889306

Foldseek 3Di:
DDVVLVVVLVVQLVVLVVLLVVLVVVQVVCVVVVNPDRDSCVSPPSVVSNVCSVVVVPPPPVPPVPDPPPCVVVVVVVVVVVPDDDDD

pLDDT: mean 82.52, std 13.53, range [45.53, 95.88]

Sequence (88 aa):
MNEYKAKLKGAHLREIDNIENMSKGAMMNAIAANKKGTTAKKLFDAQKARRELEKGSLQYTRQEVKQPMDKTRYNRMKNAMSSYQMPQ